Protein AF-A0A7S2JXE1-F1 (afdb_monomer_lite)

Foldseek 3Di:
DDWDWDFDPPDDDTDTDTDDLPPDDDDDPCVVVNVVVVVVLVVLLVLLLVQAVVSVVCVVVVHDDDPVVSLVSLQVCVLVVVDDDDDDDDPVSRGCPVVVVVSCVSRDDDPVSD

Secondary structure (DSSP, 8-state):
---EEEE--SSSS--EEEE--SS----TT-HHHHHHHHHHHHHHHHHHHTT-HHHHHHHHTTPPPPHHHHHHHHHHHHHTTS-------BGGGTBSHHHHHHHHHHHSPPGGG-

Structure (mmCIF, N/CA/C/O backbone):
data_AF-A0A7S2JXE1-F1
#
_entry.id   AF-A0A7S2JXE1-F1
#
loop_
_atom_site.group_PDB
_atom_site.id
_atom_site.type_symbol
_atom_site.label_atom_id
_atom_site.label_alt_id
_atom_site.label_comp_id
_atom_site.label_asym_id
_atom_site.label_entity_id
_atom_site.label_seq_id
_atom_site.pdbx_PDB_ins_code
_atom_site.Cartn_x
_atom_site.Cartn_y
_atom_site.Cartn_z
_atom_site.occupancy
_atom_site.B_iso_or_equiv
_atom_site.auth_seq_id
_atom_site.auth_comp_id
_atom_site.auth_asym_id
_atom_site.auth_atom_id
_atom_site.pdbx_PDB_model_num
ATOM 1 N N . HIS A 1 1 ? 2.374 -10.501 3.007 1.00 45.78 1 HIS A N 1
ATOM 2 C CA . HIS A 1 1 ? 3.788 -10.322 3.422 1.00 45.78 1 HIS A CA 1
ATOM 3 C C . HIS A 1 1 ? 4.450 -9.315 2.485 1.00 45.78 1 HIS A C 1
ATOM 5 O O . HIS A 1 1 ? 4.750 -9.688 1.355 1.00 45.78 1 HIS A O 1
ATOM 11 N N . MET A 1 2 ? 4.648 -8.056 2.902 1.00 46.25 2 MET A N 1
ATOM 12 C CA . MET A 1 2 ? 5.424 -7.091 2.108 1.00 46.25 2 MET A CA 1
ATOM 13 C C . MET A 1 2 ? 6.877 -7.567 2.017 1.00 46.25 2 MET A C 1
ATOM 15 O O . MET A 1 2 ? 7.528 -7.808 3.028 1.00 46.25 2 MET A O 1
ATOM 19 N N . ARG A 1 3 ? 7.360 -7.774 0.793 1.00 52.00 3 ARG A N 1
ATOM 20 C CA . ARG A 1 3 ? 8.700 -8.291 0.501 1.0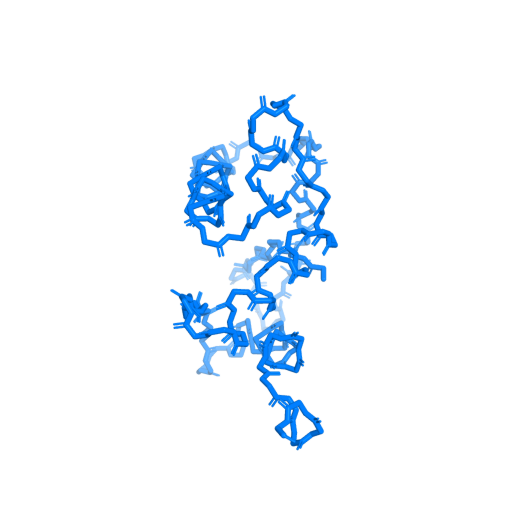0 52.00 3 ARG A CA 1
ATOM 21 C C . ARG A 1 3 ? 9.354 -7.362 -0.503 1.00 52.00 3 ARG A C 1
ATOM 23 O O . ARG A 1 3 ? 8.729 -7.018 -1.504 1.00 52.00 3 ARG A O 1
ATOM 30 N N . SER A 1 4 ? 10.614 -7.009 -0.278 1.00 50.19 4 SER A N 1
ATOM 31 C CA . SER A 1 4 ? 11.427 -6.407 -1.332 1.00 50.19 4 SER A CA 1
ATOM 32 C C . SER A 1 4 ? 12.186 -7.511 -2.063 1.00 50.19 4 SER A C 1
ATOM 34 O O . SER A 1 4 ? 12.751 -8.419 -1.449 1.00 50.19 4 SER A O 1
ATOM 36 N N . VAL A 1 5 ? 12.127 -7.480 -3.393 1.00 57.69 5 VAL A N 1
ATOM 37 C CA . VAL A 1 5 ? 12.777 -8.468 -4.256 1.00 57.69 5 VAL A CA 1
ATOM 38 C C . VAL A 1 5 ? 13.797 -7.746 -5.117 1.00 57.69 5 VAL A C 1
ATOM 40 O O . VAL A 1 5 ? 13.432 -6.908 -5.944 1.00 57.69 5 VAL A O 1
ATOM 43 N N . LEU A 1 6 ? 15.072 -8.086 -4.941 1.00 58.12 6 LEU A N 1
ATOM 44 C CA . LEU A 1 6 ? 16.115 -7.648 -5.859 1.00 58.12 6 LEU A CA 1
ATOM 45 C C . LEU A 1 6 ? 16.195 -8.633 -7.021 1.00 58.12 6 LEU A C 1
ATOM 47 O O . LEU A 1 6 ? 16.363 -9.835 -6.823 1.00 58.12 6 LEU A O 1
ATOM 51 N N . TYR A 1 7 ? 16.090 -8.102 -8.237 1.00 56.84 7 TYR A N 1
ATOM 52 C CA . TYR A 1 7 ? 16.300 -8.854 -9.468 1.00 56.84 7 TYR A CA 1
ATOM 53 C C . TYR A 1 7 ? 17.707 -8.556 -9.986 1.00 56.84 7 TYR A C 1
ATOM 55 O O . TYR A 1 7 ? 17.931 -7.482 -10.548 1.00 56.84 7 TYR A O 1
ATOM 63 N N . SER A 1 8 ? 18.649 -9.487 -9.826 1.00 52.00 8 SER A N 1
ATOM 64 C CA . SER A 1 8 ? 19.941 -9.392 -10.513 1.00 52.00 8 SER A CA 1
ATOM 65 C C . SER A 1 8 ? 19.775 -9.784 -11.989 1.00 52.00 8 SER A C 1
ATOM 67 O O . SER A 1 8 ? 19.014 -10.691 -12.320 1.00 52.00 8 SER A O 1
ATOM 69 N N . ASP A 1 9 ? 20.447 -9.077 -12.902 1.00 51.28 9 ASP A N 1
ATOM 70 C CA . ASP A 1 9 ? 20.383 -9.336 -14.357 1.00 51.28 9 ASP A CA 1
ATOM 71 C C . ASP A 1 9 ? 21.398 -10.412 -14.810 1.00 51.28 9 ASP A C 1
ATOM 73 O O . ASP A 1 9 ? 21.757 -10.505 -15.983 1.00 51.28 9 ASP A O 1
ATOM 77 N N . ALA A 1 10 ? 21.889 -11.235 -13.877 1.00 47.72 10 ALA A N 1
ATOM 78 C CA . ALA A 1 10 ? 22.894 -12.258 -14.140 1.00 47.72 10 ALA A CA 1
ATOM 79 C C . ALA A 1 10 ? 22.257 -13.554 -14.685 1.00 47.72 10 ALA A C 1
ATOM 81 O O . ALA A 1 10 ? 22.210 -14.566 -13.996 1.00 47.72 10 ALA A O 1
ATOM 82 N N . GLY A 1 11 ? 21.799 -13.530 -15.941 1.00 45.28 11 GLY A N 1
ATOM 83 C CA . GLY A 1 11 ? 21.410 -14.733 -16.695 1.00 45.28 11 GLY A CA 1
ATOM 84 C C . GLY A 1 11 ? 19.907 -15.033 -16.775 1.00 45.28 11 GLY A C 1
ATOM 85 O O . GLY A 1 11 ? 19.075 -14.272 -16.291 1.00 45.28 11 GLY A O 1
ATOM 86 N N . ALA A 1 12 ? 19.582 -16.135 -17.467 1.00 47.72 12 ALA A N 1
ATOM 87 C CA . ALA A 1 12 ? 18.227 -16.526 -17.887 1.00 47.72 12 ALA A CA 1
ATOM 88 C C . ALA A 1 12 ? 17.239 -16.768 -16.731 1.00 47.72 12 ALA A C 1
ATOM 90 O O . ALA A 1 12 ? 16.035 -16.644 -16.946 1.00 47.72 12 ALA A O 1
ATOM 91 N N . ASP A 1 13 ? 17.749 -17.026 -15.524 1.00 43.34 13 ASP A N 1
ATOM 92 C CA . ASP A 1 13 ? 16.959 -17.171 -14.306 1.00 43.34 13 ASP A CA 1
ATOM 93 C C . ASP A 1 13 ? 17.342 -16.059 -13.315 1.00 43.34 13 ASP A C 1
ATOM 95 O O . ASP A 1 13 ? 18.491 -16.006 -12.863 1.00 43.34 13 ASP A O 1
ATOM 99 N N . PRO A 1 14 ? 16.423 -15.142 -12.962 1.00 52.28 14 PRO A N 1
ATOM 100 C CA . PRO A 1 14 ? 16.723 -14.093 -12.000 1.00 52.28 14 PRO A CA 1
ATOM 101 C C . PRO A 1 14 ? 16.932 -14.708 -10.612 1.00 52.28 14 PRO A C 1
ATOM 103 O O . PRO A 1 14 ? 16.040 -15.359 -10.065 1.00 52.28 14 PRO A O 1
ATOM 106 N N . VAL A 1 15 ? 18.091 -14.456 -10.000 1.00 48.44 15 VAL A N 1
ATOM 107 C CA . VAL A 1 15 ? 18.297 -14.770 -8.582 1.00 48.44 15 VAL A CA 1
ATOM 108 C C . VAL A 1 15 ? 17.453 -13.793 -7.764 1.00 48.44 15 VAL A C 1
ATOM 110 O O . VAL A 1 15 ? 17.751 -12.602 -7.699 1.00 48.44 15 VAL A O 1
ATOM 113 N N . ILE A 1 16 ? 16.376 -14.306 -7.169 1.00 51.72 16 ILE A N 1
ATOM 114 C CA . ILE A 1 16 ? 15.460 -13.565 -6.296 1.00 51.72 16 ILE A CA 1
ATOM 115 C C . ILE A 1 16 ? 16.100 -13.486 -4.908 1.00 51.72 16 ILE A C 1
ATOM 117 O O . ILE A 1 16 ? 15.959 -14.404 -4.098 1.00 51.72 16 ILE A O 1
ATOM 121 N N . ALA A 1 17 ? 16.793 -12.385 -4.613 1.00 51.94 17 ALA A N 1
ATOM 122 C CA . ALA A 1 17 ? 17.162 -12.079 -3.235 1.00 51.94 17 ALA A CA 1
ATOM 123 C C . ALA A 1 17 ? 15.949 -11.444 -2.540 1.00 51.94 17 ALA A C 1
ATOM 125 O O . ALA A 1 17 ? 15.480 -10.373 -2.935 1.00 51.94 17 ALA A O 1
ATOM 126 N N . LYS A 1 18 ? 15.408 -12.152 -1.544 1.00 49.59 18 LYS A N 1
ATOM 127 C CA . LYS A 1 18 ? 14.303 -11.686 -0.703 1.00 49.59 18 LYS A CA 1
ATOM 128 C C . LYS A 1 18 ? 14.907 -10.916 0.465 1.00 49.59 18 LYS A C 1
ATOM 130 O O . LYS A 1 18 ? 15.563 -11.518 1.307 1.00 49.59 18 LYS A O 1
ATOM 135 N N . LEU A 1 19 ? 14.692 -9.609 0.496 1.00 52.44 19 LEU A N 1
ATOM 136 C CA . LEU A 1 19 ? 15.017 -8.780 1.650 1.00 52.44 19 LEU A CA 1
ATOM 137 C C . LEU A 1 19 ? 13.727 -8.577 2.440 1.00 52.44 19 LEU A C 1
ATOM 139 O O . LEU A 1 19 ? 12.777 -7.939 1.961 1.00 52.44 19 LEU A O 1
ATOM 143 N N . ASN A 1 20 ? 13.694 -9.171 3.631 1.00 48.75 20 ASN A N 1
ATOM 144 C CA . ASN A 1 20 ? 12.722 -8.804 4.648 1.00 48.75 20 ASN A CA 1
ATOM 145 C C . ASN A 1 20 ? 13.112 -7.403 5.125 1.00 48.75 20 ASN A C 1
ATOM 147 O O . ASN A 1 20 ? 14.265 -7.173 5.471 1.00 48.75 20 ASN A O 1
ATOM 151 N N . LEU A 1 21 ? 12.173 -6.459 5.099 1.00 54.41 21 LEU A N 1
ATOM 152 C CA . LEU A 1 21 ? 12.390 -5.094 5.600 1.00 54.41 21 LEU A CA 1
ATOM 153 C C . LEU A 1 21 ? 12.348 -5.022 7.137 1.00 54.41 21 LEU A C 1
ATOM 155 O O . LEU A 1 21 ? 12.278 -3.937 7.707 1.00 54.41 21 LEU A O 1
ATOM 159 N N . ASP A 1 22 ? 12.417 -6.174 7.798 1.00 48.56 22 ASP A N 1
ATOM 160 C CA . ASP A 1 22 ? 12.457 -6.316 9.244 1.00 48.56 22 ASP A CA 1
ATOM 161 C C . ASP A 1 22 ? 13.905 -6.100 9.716 1.00 48.56 22 ASP A C 1
ATOM 163 O O . ASP A 1 22 ? 14.602 -7.051 10.033 1.00 48.56 22 ASP A O 1
ATOM 167 N N . GLY A 1 23 ? 14.389 -4.855 9.666 1.00 49.06 23 GLY A N 1
ATOM 168 C CA . GLY A 1 23 ? 15.548 -4.367 10.433 1.00 49.06 23 GLY A CA 1
ATOM 169 C C . GLY A 1 23 ? 16.941 -4.997 10.238 1.00 49.06 23 GLY A C 1
ATOM 170 O O . GLY A 1 23 ? 17.893 -4.435 10.771 1.00 49.06 23 GLY A O 1
ATOM 171 N N . ASP A 1 24 ? 17.114 -6.087 9.491 1.00 38.94 24 ASP A N 1
ATOM 172 C CA . ASP A 1 24 ? 18.397 -6.800 9.419 1.00 38.94 24 ASP A CA 1
ATOM 173 C C . ASP A 1 24 ? 19.254 -6.357 8.210 1.00 38.94 24 ASP A C 1
ATOM 175 O O . ASP A 1 24 ? 18.867 -6.488 7.043 1.00 38.94 24 ASP A O 1
ATOM 179 N N . GLU A 1 25 ? 20.445 -5.814 8.492 1.00 45.41 25 GLU A N 1
ATOM 180 C CA . GLU A 1 25 ? 21.444 -5.381 7.505 1.00 45.41 25 GLU A CA 1
ATOM 181 C C . GLU A 1 25 ? 22.148 -6.563 6.800 1.00 45.41 25 GLU A C 1
ATOM 183 O O . GLU A 1 25 ? 22.521 -7.539 7.442 1.00 45.41 25 GLU A O 1
ATOM 188 N N . GLU A 1 26 ? 22.391 -6.453 5.481 1.00 43.28 26 GLU A N 1
ATOM 189 C CA . GLU A 1 26 ? 23.745 -6.358 4.874 1.00 43.28 26 GLU A CA 1
ATOM 190 C C . GLU A 1 26 ? 23.757 -6.665 3.357 1.00 43.28 26 GLU A C 1
ATOM 192 O O . GLU A 1 26 ? 23.418 -7.762 2.912 1.00 43.28 26 GLU A O 1
ATOM 197 N N . SER A 1 27 ? 24.225 -5.700 2.541 1.00 39.62 27 SER A N 1
ATOM 198 C CA . SER A 1 27 ? 25.258 -5.895 1.489 1.00 39.62 27 SER A CA 1
ATOM 199 C C . SER A 1 27 ? 25.557 -4.588 0.714 1.00 39.62 27 SER A C 1
ATOM 201 O O . SER A 1 27 ? 24.859 -4.225 -0.228 1.00 39.62 27 SER A O 1
ATOM 203 N N . SER A 1 28 ? 26.632 -3.904 1.133 1.00 40.50 28 SER A N 1
ATOM 204 C CA . SER A 1 28 ? 27.436 -2.748 0.642 1.00 40.50 28 SER A CA 1
ATOM 205 C C . SER A 1 28 ? 27.163 -1.943 -0.656 1.00 40.50 28 SER A C 1
ATOM 207 O O . SER A 1 28 ? 27.864 -0.965 -0.895 1.00 40.50 28 SER A O 1
ATOM 209 N N . SER A 1 29 ? 26.171 -2.239 -1.492 1.00 47.66 29 SER A N 1
ATOM 210 C CA . SER A 1 29 ? 25.709 -1.362 -2.595 1.00 47.66 29 SER A CA 1
ATOM 211 C C . SER A 1 29 ? 24.212 -1.027 -2.503 1.00 47.66 29 SER A C 1
ATOM 213 O O . SER A 1 29 ? 23.704 -0.192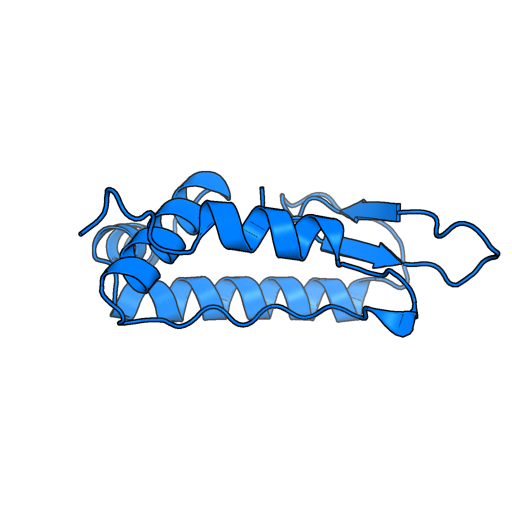 -3.250 1.00 47.66 29 SER A O 1
ATOM 215 N N . SER A 1 30 ? 23.524 -1.630 -1.529 1.00 54.41 30 SER A N 1
ATOM 216 C CA . SER A 1 30 ? 22.095 -1.512 -1.239 1.00 54.41 30 SER A CA 1
ATOM 217 C C . SER A 1 30 ? 21.702 -0.265 -0.431 1.00 54.41 30 SER A C 1
ATOM 219 O O . SER A 1 30 ? 20.526 0.080 -0.425 1.00 54.41 30 SER A O 1
ATOM 221 N N . CYS A 1 31 ? 22.660 0.456 0.168 1.00 59.12 31 CYS A N 1
ATOM 222 C CA . CYS A 1 31 ? 22.432 1.557 1.124 1.00 59.12 31 CYS A CA 1
ATOM 223 C C . CYS A 1 31 ? 21.487 2.670 0.620 1.00 59.12 31 CYS A C 1
ATOM 225 O O . CYS A 1 31 ? 20.625 3.143 1.357 1.00 59.12 31 CYS A O 1
ATOM 227 N N . GLN A 1 32 ? 21.585 3.075 -0.653 1.00 68.69 32 GLN A N 1
ATOM 228 C CA . GLN A 1 32 ? 20.710 4.135 -1.181 1.00 68.69 32 GLN A CA 1
ATOM 229 C C . GLN A 1 32 ? 19.274 3.659 -1.432 1.00 68.69 32 GLN A C 1
ATOM 231 O O . GLN A 1 32 ? 18.332 4.439 -1.301 1.00 68.69 32 GLN A O 1
ATOM 236 N N . LEU A 1 33 ? 19.097 2.398 -1.832 1.00 71.81 33 LEU A N 1
ATOM 237 C CA . LEU A 1 33 ? 17.776 1.832 -2.109 1.00 71.81 33 LEU A CA 1
ATOM 238 C C . LEU A 1 33 ? 17.073 1.424 -0.815 1.00 71.81 33 LEU A C 1
ATOM 240 O O . LEU A 1 33 ? 15.869 1.627 -0.704 1.00 71.81 33 LEU A O 1
ATOM 244 N N . THR A 1 34 ? 17.817 0.917 0.169 1.00 75.00 34 THR A N 1
ATOM 245 C CA . THR A 1 34 ? 17.284 0.588 1.495 1.00 75.00 34 THR A CA 1
ATOM 246 C C . THR A 1 34 ? 16.853 1.844 2.244 1.00 75.00 34 THR A C 1
ATOM 248 O O . THR A 1 34 ? 15.738 1.873 2.752 1.00 75.00 34 THR A O 1
ATOM 251 N N . ALA A 1 35 ? 17.656 2.915 2.227 1.00 79.12 35 ALA A N 1
ATOM 252 C CA . ALA A 1 35 ? 17.278 4.191 2.839 1.00 79.12 35 ALA A CA 1
ATOM 253 C C . ALA A 1 35 ? 15.987 4.765 2.228 1.00 79.12 35 ALA A C 1
ATOM 255 O O . ALA A 1 35 ? 15.064 5.127 2.954 1.00 79.12 35 ALA A O 1
ATOM 256 N N . LYS A 1 36 ? 15.875 4.762 0.892 1.00 80.38 36 LYS A N 1
ATOM 257 C CA . LYS A 1 36 ? 14.650 5.189 0.194 1.00 80.38 36 LYS A CA 1
ATOM 258 C C . LYS A 1 36 ? 13.449 4.287 0.480 1.00 80.38 36 LYS A C 1
ATOM 260 O O . LYS A 1 36 ? 12.326 4.776 0.520 1.00 80.38 36 LYS A O 1
ATOM 265 N N . ALA A 1 37 ? 13.662 2.982 0.648 1.00 77.62 37 ALA A N 1
ATOM 266 C CA . ALA A 1 37 ? 12.592 2.045 0.978 1.00 77.62 37 ALA A CA 1
ATOM 267 C C . ALA A 1 37 ? 12.062 2.261 2.403 1.00 77.62 37 ALA A C 1
ATOM 269 O O . ALA A 1 37 ? 10.851 2.228 2.604 1.00 77.62 37 ALA A O 1
ATOM 270 N N . LEU A 1 38 ? 12.949 2.533 3.365 1.00 82.44 38 LEU A N 1
ATOM 271 C CA . LEU A 1 38 ? 12.569 2.883 4.734 1.00 82.44 38 LEU A CA 1
ATOM 272 C C . LEU A 1 38 ? 11.796 4.205 4.772 1.00 82.44 38 LEU A C 1
ATOM 274 O O . LEU A 1 38 ? 10.711 4.253 5.337 1.00 82.44 38 LEU A O 1
ATOM 278 N N . GLU A 1 39 ? 12.291 5.239 4.087 1.00 84.62 39 GLU A N 1
ATOM 279 C CA . GLU A 1 39 ? 11.598 6.528 3.973 1.00 84.62 39 GLU A CA 1
ATOM 280 C C . GLU A 1 39 ? 10.210 6.376 3.326 1.00 84.62 39 GLU A C 1
ATOM 282 O O . GLU A 1 39 ? 9.216 6.896 3.833 1.00 84.62 39 GLU A O 1
ATOM 287 N N . ALA A 1 40 ? 10.107 5.607 2.237 1.00 85.19 40 ALA A N 1
ATOM 288 C CA . ALA A 1 40 ? 8.830 5.325 1.587 1.00 85.19 40 ALA A CA 1
ATOM 289 C C . ALA A 1 40 ? 7.865 4.553 2.500 1.00 85.19 40 ALA A C 1
ATOM 291 O O . ALA A 1 40 ? 6.665 4.824 2.470 1.00 85.19 40 ALA A O 1
ATOM 292 N N . ARG A 1 41 ? 8.370 3.623 3.324 1.00 85.50 41 ARG A N 1
ATOM 293 C CA . ARG A 1 41 ? 7.565 2.902 4.320 1.00 85.50 41 ARG A CA 1
ATOM 294 C C . ARG A 1 41 ? 7.034 3.858 5.386 1.00 85.50 41 ARG A C 1
ATOM 296 O O . ARG A 1 41 ? 5.837 3.834 5.646 1.00 85.50 41 ARG A O 1
ATOM 303 N N . SER A 1 42 ? 7.877 4.724 5.947 1.00 86.44 42 SER A N 1
ATOM 304 C CA . SER A 1 42 ? 7.447 5.729 6.929 1.00 86.44 42 SER A CA 1
ATOM 305 C C . SER A 1 42 ? 6.400 6.684 6.350 1.00 86.44 42 SER A C 1
ATOM 307 O O . SER A 1 42 ? 5.381 6.934 6.987 1.00 86.44 42 SER A O 1
ATOM 309 N N . ASN A 1 43 ? 6.594 7.148 5.112 1.00 88.44 43 ASN A N 1
ATOM 310 C CA . ASN A 1 43 ? 5.618 7.993 4.420 1.00 88.44 43 ASN A CA 1
ATOM 311 C C . ASN A 1 43 ? 4.288 7.267 4.171 1.00 88.44 43 ASN A C 1
ATOM 313 O O . ASN A 1 43 ? 3.228 7.880 4.260 1.00 88.44 43 ASN A O 1
ATOM 317 N N . LEU A 1 44 ? 4.329 5.966 3.866 1.00 87.62 44 LEU A N 1
ATOM 318 C CA . LEU A 1 44 ? 3.131 5.148 3.692 1.00 87.62 44 LEU A CA 1
ATOM 319 C C . LEU A 1 44 ? 2.372 4.970 5.012 1.00 87.62 44 LEU A C 1
ATOM 321 O O . LEU A 1 44 ? 1.151 5.089 5.009 1.00 87.62 44 LEU A O 1
ATOM 325 N N . VAL A 1 45 ? 3.070 4.723 6.125 1.00 88.38 45 VAL A N 1
ATOM 326 C CA . VAL A 1 45 ? 2.447 4.635 7.458 1.00 88.38 45 VAL A CA 1
ATOM 327 C C . VAL A 1 45 ? 1.796 5.967 7.829 1.00 88.38 45 VAL A C 1
ATOM 329 O O . VAL A 1 45 ? 0.637 5.978 8.225 1.00 88.38 45 VAL A O 1
ATOM 332 N N . ALA A 1 46 ? 2.495 7.086 7.620 1.00 88.69 46 ALA A N 1
ATOM 333 C CA . ALA A 1 46 ? 1.949 8.417 7.875 1.00 88.69 46 ALA A CA 1
ATOM 334 C C . ALA A 1 46 ? 0.696 8.703 7.026 1.00 88.69 46 ALA A C 1
ATOM 336 O O . ALA A 1 46 ? -0.318 9.141 7.552 1.00 88.69 46 ALA A O 1
ATOM 337 N N . ALA A 1 47 ? 0.726 8.388 5.728 1.00 89.69 47 ALA A N 1
ATOM 338 C CA . ALA A 1 47 ? -0.432 8.576 4.853 1.00 89.69 47 ALA A CA 1
ATOM 339 C C . ALA A 1 47 ? -1.614 7.653 5.205 1.00 89.69 47 ALA A C 1
ATOM 341 O O . ALA A 1 47 ? -2.763 8.009 4.954 1.00 89.69 47 ALA A O 1
ATOM 342 N N . LEU A 1 48 ? -1.351 6.462 5.753 1.00 89.31 48 LEU A N 1
ATOM 343 C CA . LEU A 1 48 ? -2.399 5.564 6.241 1.00 89.31 48 LEU A CA 1
ATOM 344 C C . LEU A 1 48 ? -3.009 6.040 7.559 1.00 89.31 48 LEU A C 1
ATOM 346 O O . LEU A 1 48 ? -4.209 5.864 7.747 1.00 89.31 48 LEU A O 1
ATOM 350 N N . ALA A 1 49 ? -2.216 6.647 8.442 1.00 91.00 49 ALA A N 1
ATOM 351 C CA . ALA A 1 49 ? -2.701 7.213 9.697 1.00 91.00 49 ALA A CA 1
ATOM 352 C C . ALA A 1 49 ? -3.764 8.303 9.473 1.00 91.00 49 ALA A C 1
ATOM 354 O O . ALA A 1 49 ? -4.701 8.404 10.250 1.00 91.00 49 ALA A O 1
ATOM 355 N N . ASP A 1 50 ? -3.694 9.050 8.368 1.00 90.00 50 ASP A N 1
ATOM 356 C CA . ASP A 1 50 ? -4.698 10.072 8.031 1.00 90.00 50 ASP A CA 1
ATOM 357 C C . ASP A 1 50 ? -6.086 9.495 7.666 1.00 90.00 50 ASP A C 1
ATOM 359 O O . ASP A 1 50 ? -7.067 10.238 7.573 1.00 90.00 50 ASP A O 1
ATOM 363 N N . VAL A 1 51 ? -6.183 8.190 7.380 1.00 91.44 51 VAL A N 1
ATOM 364 C CA . VAL A 1 51 ? -7.386 7.563 6.794 1.00 91.44 51 VAL A CA 1
ATOM 365 C C . VAL A 1 51 ? -7.852 6.284 7.498 1.00 91.44 51 VAL A C 1
ATOM 367 O O . VAL A 1 51 ? -8.944 5.803 7.185 1.00 91.44 51 VAL A O 1
ATOM 370 N N . ASP A 1 52 ? -7.057 5.719 8.407 1.00 91.69 52 ASP A N 1
ATOM 371 C CA . ASP A 1 52 ? -7.360 4.500 9.164 1.00 91.69 52 ASP A CA 1
ATOM 372 C C . ASP A 1 52 ? -7.042 4.709 10.653 1.00 91.69 52 ASP A C 1
ATOM 374 O O . ASP A 1 52 ? -5.883 4.858 11.030 1.00 91.69 52 ASP A O 1
ATOM 378 N N . GLU A 1 53 ? -8.077 4.668 11.498 1.00 90.00 53 GLU A N 1
ATOM 379 C CA . GLU A 1 53 ? -7.986 4.945 12.945 1.00 90.00 53 GLU A CA 1
ATOM 380 C C . GLU A 1 53 ? -6.987 4.023 13.666 1.00 90.00 53 GLU A C 1
ATOM 382 O O . GLU A 1 53 ? -6.280 4.439 14.578 1.00 90.00 53 GLU A O 1
ATOM 387 N N . VAL A 1 54 ? -6.877 2.762 13.235 1.00 89.44 54 VAL A N 1
ATOM 388 C CA . VAL A 1 54 ? -5.936 1.810 13.842 1.00 89.44 54 VAL A CA 1
ATOM 389 C C . VAL A 1 54 ? -4.497 2.186 13.489 1.00 89.44 54 VAL A C 1
ATOM 391 O O . VAL A 1 54 ? -3.617 2.126 14.343 1.00 89.44 54 VAL A O 1
ATOM 394 N N . MET A 1 55 ? -4.234 2.584 12.241 1.00 89.94 55 MET A N 1
ATOM 395 C CA . MET A 1 55 ? -2.906 3.067 11.841 1.00 89.94 55 MET A CA 1
ATOM 396 C C . MET A 1 55 ? -2.559 4.408 12.500 1.00 89.94 55 MET A C 1
ATOM 398 O O . MET A 1 55 ? -1.389 4.639 12.808 1.00 89.94 55 MET A O 1
ATOM 402 N N . GLU A 1 56 ? -3.555 5.258 12.762 1.00 91.00 56 GLU A N 1
ATOM 403 C CA . GLU A 1 56 ? -3.391 6.496 13.529 1.00 91.00 56 GLU A CA 1
ATOM 404 C C . GLU A 1 56 ? -2.861 6.208 14.942 1.00 91.00 56 GLU A C 1
ATOM 406 O O . GLU A 1 56 ? -1.862 6.797 15.356 1.00 91.00 56 GLU A O 1
ATOM 411 N N . GLU A 1 57 ? -3.438 5.239 15.658 1.00 90.50 57 GLU A N 1
ATOM 412 C CA . GLU A 1 57 ? -2.976 4.854 17.000 1.00 90.50 57 GLU A CA 1
ATOM 413 C C . GLU A 1 57 ? -1.514 4.380 17.020 1.00 90.50 57 GLU A C 1
ATOM 415 O O . GLU A 1 57 ? -0.747 4.774 17.908 1.00 90.50 57 GLU A O 1
ATOM 420 N N . PHE A 1 58 ? -1.108 3.569 16.037 1.00 88.06 58 PHE A N 1
ATOM 421 C CA . PHE A 1 58 ? 0.285 3.135 15.887 1.00 88.06 58 PHE A CA 1
ATOM 422 C C . PHE A 1 58 ? 1.223 4.323 15.661 1.00 88.06 58 PHE A C 1
ATOM 424 O O . PHE A 1 58 ? 2.278 4.410 16.295 1.00 88.06 58 PHE A O 1
ATOM 431 N N . PHE A 1 59 ? 0.812 5.269 14.814 1.00 88.25 59 PHE A N 1
ATOM 432 C CA . PHE A 1 59 ? 1.585 6.470 14.520 1.00 88.25 59 PHE A CA 1
ATOM 433 C C . PHE A 1 59 ? 1.739 7.383 15.747 1.00 88.25 59 PHE A C 1
ATOM 435 O O . PHE A 1 59 ? 2.854 7.807 16.047 1.00 88.25 59 PHE A O 1
ATOM 442 N N . LEU A 1 60 ? 0.662 7.635 16.505 1.00 90.00 60 LEU A N 1
ATOM 443 C CA . LEU A 1 60 ? 0.719 8.438 17.739 1.00 90.00 60 LEU A CA 1
ATOM 444 C C . LEU A 1 60 ? 1.545 7.773 18.841 1.00 90.00 60 LEU A C 1
ATOM 446 O O . LEU A 1 60 ? 2.156 8.464 19.655 1.00 90.00 60 LEU A O 1
ATOM 450 N N . SER A 1 61 ? 1.539 6.443 18.887 1.00 89.38 61 SER A N 1
ATOM 451 C CA . SER A 1 61 ? 2.281 5.674 19.886 1.00 89.38 61 SER A CA 1
ATOM 452 C C . SER A 1 61 ? 3.769 5.533 19.551 1.00 89.38 61 SER A C 1
ATOM 454 O O . SER A 1 61 ? 4.501 4.940 20.340 1.00 89.38 61 SER A O 1
ATOM 456 N N . GLU A 1 62 ? 4.215 6.045 18.396 1.00 85.50 62 GLU A N 1
ATOM 457 C CA . GLU A 1 62 ? 5.560 5.833 17.840 1.00 85.50 62 GLU A CA 1
ATOM 458 C C . GLU A 1 62 ? 5.935 4.337 17.748 1.00 85.50 62 GLU A C 1
ATOM 460 O O . GLU A 1 62 ? 7.102 3.957 17.856 1.00 85.50 62 GLU A O 1
ATOM 465 N N . VAL A 1 63 ? 4.934 3.469 17.551 1.00 85.50 63 VAL A N 1
ATOM 466 C CA . VAL A 1 63 ? 5.116 2.021 17.409 1.00 85.50 63 VAL A CA 1
ATOM 467 C C . VAL A 1 63 ? 5.002 1.655 15.938 1.00 85.50 63 VAL A C 1
ATOM 469 O O . VAL A 1 63 ? 3.964 1.856 15.313 1.00 85.50 63 VAL A O 1
ATOM 472 N N . ASP A 1 64 ? 6.064 1.066 15.390 1.00 82.00 64 ASP A N 1
ATOM 473 C CA . ASP A 1 64 ? 6.051 0.546 14.028 1.00 82.00 64 ASP A CA 1
ATOM 474 C C . ASP A 1 64 ? 5.060 -0.627 13.903 1.00 82.00 64 ASP A C 1
ATOM 476 O O . ASP A 1 64 ? 5.261 -1.659 14.555 1.00 82.00 64 ASP A O 1
ATOM 480 N N . PRO A 1 65 ? 4.022 -0.527 13.048 1.00 85.12 65 PRO A N 1
ATOM 481 C CA . PRO A 1 65 ? 3.102 -1.633 12.831 1.00 85.12 65 PRO A CA 1
ATOM 482 C C . PRO A 1 65 ? 3.832 -2.794 12.155 1.00 85.12 65 PRO A C 1
ATOM 484 O O . PRO A 1 65 ? 4.708 -2.613 11.296 1.00 85.12 65 PRO A O 1
ATOM 487 N N . SER A 1 66 ? 3.438 -4.013 12.504 1.00 86.38 66 SER A N 1
ATOM 488 C CA . SER A 1 66 ? 3.914 -5.211 11.824 1.00 86.38 66 SER A CA 1
ATOM 489 C C . SER A 1 66 ? 3.461 -5.228 10.359 1.00 86.38 66 SER A C 1
ATOM 491 O O . SER A 1 66 ? 2.469 -4.613 9.963 1.00 86.38 66 SER A O 1
ATOM 493 N N . ASN A 1 67 ? 4.154 -6.006 9.524 1.00 82.69 67 ASN A N 1
ATOM 494 C CA . ASN A 1 67 ? 3.793 -6.144 8.108 1.00 82.69 67 ASN A CA 1
ATOM 495 C C . ASN A 1 67 ? 2.372 -6.700 7.891 1.00 82.69 67 ASN A C 1
ATOM 497 O O . ASN A 1 67 ? 1.808 -6.508 6.815 1.00 82.69 67 ASN A O 1
ATOM 501 N N . ALA A 1 68 ? 1.814 -7.425 8.867 1.00 85.06 68 ALA A N 1
ATOM 502 C CA . ALA A 1 68 ? 0.446 -7.932 8.809 1.00 85.06 68 ALA A CA 1
ATOM 503 C C . ALA A 1 68 ? -0.567 -6.816 9.102 1.00 85.06 68 ALA A C 1
ATOM 505 O O . ALA A 1 68 ? -1.467 -6.593 8.297 1.00 85.06 68 ALA A O 1
ATOM 506 N N . GLU A 1 69 ? -0.362 -6.065 10.185 1.00 86.25 69 GLU A N 1
ATOM 507 C CA . GLU A 1 69 ? -1.223 -4.940 10.579 1.00 86.25 69 GLU A CA 1
ATOM 508 C C . GLU A 1 69 ? -1.246 -3.847 9.509 1.00 86.25 69 GLU A C 1
ATOM 510 O O . GLU A 1 69 ? -2.309 -3.333 9.165 1.00 86.25 69 GLU A O 1
ATOM 515 N N . LEU A 1 70 ? -0.087 -3.557 8.912 1.00 87.94 70 LEU A N 1
ATOM 516 C CA . LEU A 1 70 ? 0.019 -2.615 7.803 1.00 87.94 70 LEU A CA 1
ATOM 517 C C . LEU A 1 70 ? -0.811 -3.066 6.593 1.00 87.94 70 LEU A C 1
ATOM 519 O O . LEU A 1 70 ? -1.473 -2.253 5.953 1.00 87.94 70 LEU A O 1
ATOM 523 N N . MET A 1 71 ? -0.796 -4.367 6.281 1.00 87.19 71 MET A N 1
ATOM 524 C CA . MET A 1 71 ? -1.568 -4.928 5.169 1.00 87.19 71 MET A CA 1
ATOM 525 C C . MET A 1 71 ? -3.072 -4.869 5.442 1.00 87.19 71 MET A C 1
ATOM 527 O O . MET A 1 71 ? -3.850 -4.560 4.541 1.00 87.19 71 MET A O 1
ATOM 531 N N . GLU A 1 72 ? -3.487 -5.130 6.682 1.00 88.94 72 GLU A N 1
ATOM 532 C CA . GLU A 1 72 ? -4.884 -5.002 7.093 1.00 88.94 72 GLU A CA 1
ATOM 533 C C . GLU A 1 72 ? -5.363 -3.549 7.028 1.00 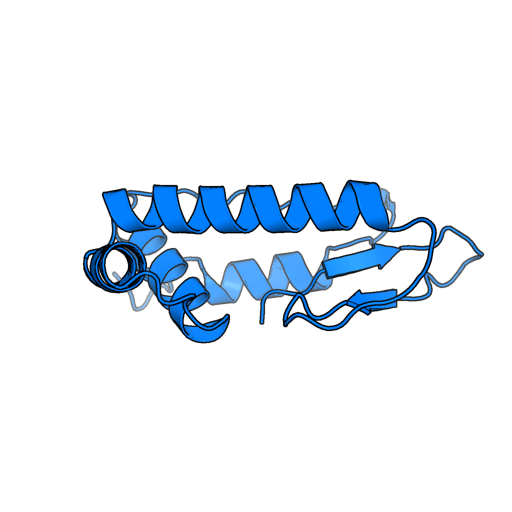88.94 72 GLU A C 1
ATOM 535 O O . GLU A 1 72 ? -6.444 -3.298 6.494 1.00 88.94 72 GLU A O 1
ATOM 540 N N . GLY A 1 73 ? -4.549 -2.593 7.490 1.00 89.25 73 GLY A N 1
ATOM 541 C CA . GLY A 1 73 ? -4.822 -1.159 7.354 1.00 89.25 73 GLY A CA 1
ATOM 542 C C . GLY A 1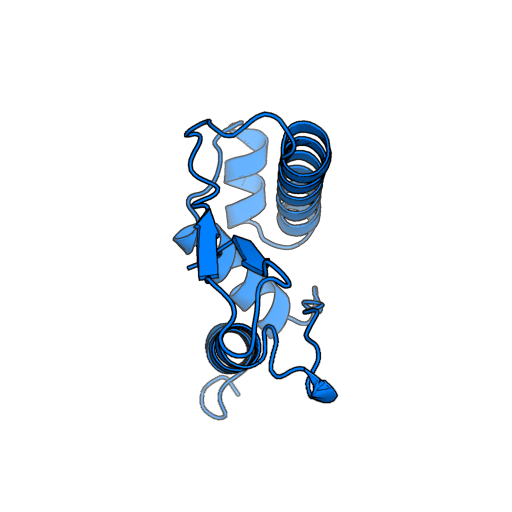 73 ? -4.944 -0.734 5.892 1.00 89.25 73 GLY A C 1
ATOM 543 O O . GLY A 1 73 ? -5.918 -0.089 5.508 1.00 89.25 73 GLY A O 1
ATOM 544 N N . LEU A 1 74 ? -4.025 -1.192 5.034 1.00 89.50 74 LEU A N 1
ATOM 545 C CA . LEU A 1 74 ? -4.083 -0.928 3.595 1.00 89.50 74 LEU A CA 1
ATOM 546 C C . LEU A 1 74 ? -5.357 -1.510 2.965 1.00 89.50 74 LEU A C 1
ATOM 548 O O . LEU A 1 74 ? -5.995 -0.848 2.146 1.00 89.50 74 LEU A O 1
ATOM 552 N N . ARG A 1 75 ? -5.759 -2.729 3.352 1.00 90.25 75 ARG A N 1
ATOM 553 C CA . ARG A 1 75 ? -6.995 -3.362 2.871 1.00 90.25 75 ARG A CA 1
ATOM 554 C C . ARG A 1 75 ? -8.222 -2.573 3.325 1.00 90.25 75 ARG A C 1
ATOM 556 O O . ARG A 1 75 ? -9.063 -2.268 2.485 1.00 90.25 75 ARG A O 1
ATOM 563 N N . ARG A 1 76 ? -8.322 -2.183 4.601 1.00 90.00 76 ARG A N 1
ATOM 564 C CA . ARG A 1 76 ? -9.434 -1.356 5.111 1.00 90.00 76 ARG A CA 1
ATOM 565 C C . ARG A 1 76 ? -9.538 -0.027 4.364 1.00 90.00 76 ARG A C 1
ATOM 567 O O . ARG A 1 76 ? -10.613 0.293 3.857 1.00 90.00 76 ARG A O 1
ATOM 574 N N . ALA A 1 77 ? -8.419 0.678 4.205 1.00 90.81 77 ALA A N 1
ATOM 575 C CA . ALA A 1 77 ? -8.348 1.939 3.466 1.00 90.81 77 ALA A CA 1
ATOM 576 C C . ALA A 1 77 ? -8.682 1.782 1.966 1.00 90.81 77 ALA A C 1
ATOM 578 O O . ALA A 1 77 ? -9.242 2.686 1.340 1.00 90.81 77 ALA A O 1
ATOM 579 N N . THR A 1 78 ? -8.374 0.621 1.377 1.00 89.19 78 THR A N 1
ATOM 580 C CA . THR A 1 78 ? -8.727 0.299 -0.016 1.00 89.19 78 THR A CA 1
ATOM 581 C C . THR A 1 78 ? -10.219 -0.014 -0.156 1.00 89.19 78 THR A C 1
ATOM 583 O O . THR A 1 78 ? -10.870 0.456 -1.092 1.00 89.19 78 THR A O 1
ATOM 586 N N . LEU A 1 79 ? -10.797 -0.764 0.788 1.00 88.25 79 LEU A N 1
ATOM 587 C CA . LEU A 1 79 ? -12.224 -1.102 0.809 1.00 88.25 79 LEU A CA 1
ATOM 588 C C . LEU A 1 79 ? -13.106 0.137 1.026 1.00 88.25 79 LEU A C 1
ATOM 590 O O . LEU A 1 79 ? -14.146 0.266 0.377 1.00 88.25 79 LEU A O 1
ATOM 594 N N . SER A 1 80 ? -12.665 1.078 1.867 1.00 89.00 80 SER A N 1
ATOM 595 C CA . SER A 1 80 ? -13.328 2.375 2.071 1.00 89.00 80 SER A CA 1
ATOM 596 C C . SER A 1 80 ? -13.153 3.346 0.896 1.00 89.00 80 SER A C 1
ATOM 598 O O . SER A 1 80 ? -13.823 4.376 0.847 1.00 89.00 80 SER A O 1
ATOM 600 N N . ARG A 1 81 ? -12.310 2.995 -0.090 1.00 87.50 81 ARG A N 1
ATOM 601 C CA . ARG A 1 81 ? -11.932 3.817 -1.254 1.00 87.50 81 ARG A CA 1
ATOM 602 C C . ARG A 1 81 ? -11.207 5.116 -0.890 1.00 87.50 81 ARG A C 1
ATOM 604 O O . ARG A 1 81 ? -11.151 6.023 -1.720 1.00 87.50 81 ARG A O 1
ATOM 611 N N . SER A 1 82 ? -10.643 5.199 0.311 1.00 86.94 82 SER A N 1
ATOM 612 C CA . SER A 1 82 ? -9.821 6.334 0.741 1.00 86.94 82 SER A CA 1
ATOM 613 C C . SER A 1 82 ? -8.419 6.285 0.133 1.00 86.94 82 SER A C 1
ATOM 615 O O . SER A 1 82 ? -7.820 7.326 -0.121 1.00 86.94 82 SER A O 1
ATOM 617 N N . VAL A 1 83 ? -7.905 5.081 -0.144 1.00 87.25 83 VAL A N 1
ATOM 618 C CA . VAL A 1 83 ? -6.568 4.862 -0.715 1.00 87.25 83 VAL A CA 1
ATOM 619 C C . VAL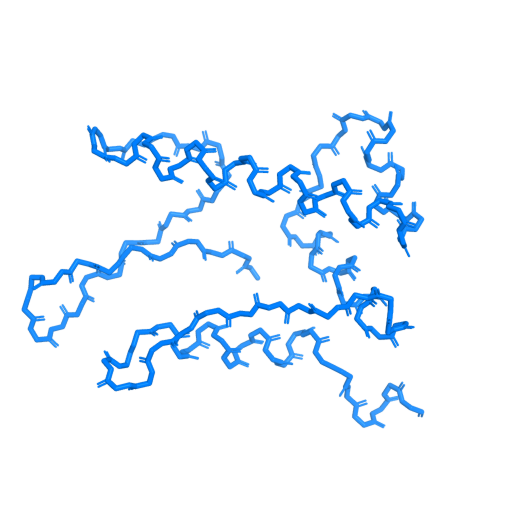 A 1 83 ? -6.644 3.914 -1.906 1.00 87.25 83 VAL A C 1
ATOM 621 O O . VAL A 1 83 ? -7.427 2.966 -1.924 1.00 87.25 83 VAL A O 1
ATOM 624 N N . LEU A 1 84 ? -5.804 4.165 -2.913 1.00 87.62 84 LEU A N 1
ATOM 625 C CA . LEU A 1 84 ? -5.609 3.276 -4.055 1.00 87.62 84 LEU A CA 1
ATOM 626 C C . LEU A 1 84 ? -4.151 2.794 -4.078 1.00 87.62 84 LEU A C 1
ATOM 628 O O . LEU A 1 84 ? -3.259 3.598 -4.363 1.00 87.62 84 LEU A O 1
ATOM 632 N N . PRO A 1 85 ? -3.882 1.510 -3.785 1.00 86.06 85 PRO A N 1
ATOM 633 C CA . PRO A 1 85 ? -2.521 0.993 -3.772 1.00 86.06 85 PRO A CA 1
ATOM 634 C C . PRO A 1 85 ? -1.934 0.959 -5.188 1.00 86.06 85 PRO A C 1
ATOM 636 O O . PRO A 1 85 ? -2.545 0.441 -6.124 1.00 86.06 85 PRO A O 1
ATOM 639 N N . VAL A 1 86 ? -0.719 1.491 -5.340 1.00 86.56 86 VAL A N 1
ATOM 640 C CA . VAL A 1 86 ? 0.033 1.474 -6.602 1.00 86.56 86 VAL A CA 1
ATOM 641 C C . VAL A 1 86 ? 1.125 0.413 -6.518 1.00 86.56 86 VAL A C 1
ATOM 643 O O . VAL A 1 86 ? 2.007 0.483 -5.666 1.00 86.56 86 VAL A O 1
ATOM 646 N N . LEU A 1 87 ? 1.076 -0.560 -7.427 1.00 84.44 87 LEU A N 1
ATOM 647 C CA . LEU A 1 87 ? 2.036 -1.661 -7.514 1.00 84.44 87 LEU A CA 1
ATOM 648 C C . LEU A 1 87 ? 2.829 -1.560 -8.822 1.00 84.44 87 LEU A C 1
ATOM 650 O O . LEU A 1 87 ? 2.265 -1.257 -9.874 1.00 84.44 87 LEU A O 1
ATOM 654 N N . ALA A 1 88 ? 4.131 -1.839 -8.773 1.00 81.75 88 ALA A N 1
ATOM 655 C CA . ALA A 1 88 ? 5.007 -1.820 -9.943 1.00 81.75 88 ALA A CA 1
ATOM 656 C C . ALA A 1 88 ? 5.445 -3.241 -10.328 1.00 81.75 88 ALA A C 1
ATOM 658 O O . ALA A 1 88 ? 5.941 -3.996 -9.495 1.00 81.75 88 ALA A O 1
ATOM 659 N N . GLY A 1 89 ? 5.307 -3.588 -11.609 1.00 83.50 89 GLY A N 1
ATOM 660 C CA . GLY A 1 89 ? 5.736 -4.872 -12.167 1.00 83.50 89 GLY A CA 1
ATOM 661 C C . GLY A 1 89 ? 6.012 -4.768 -13.667 1.00 83.50 89 GLY A C 1
ATOM 662 O O . GLY A 1 89 ? 5.502 -3.874 -14.341 1.00 83.50 89 GLY A O 1
ATOM 663 N N . ALA A 1 90 ? 6.835 -5.672 -14.203 1.00 84.12 90 ALA A N 1
ATOM 664 C CA . ALA A 1 90 ? 7.221 -5.687 -15.614 1.00 84.12 90 ALA A CA 1
ATOM 665 C C . ALA A 1 90 ? 6.868 -7.031 -16.269 1.00 84.12 90 ALA A C 1
ATOM 667 O O . ALA A 1 90 ? 7.628 -7.999 -16.176 1.00 84.12 90 ALA A O 1
ATOM 668 N N . ALA A 1 91 ? 5.743 -7.064 -16.992 1.00 81.88 91 ALA A N 1
ATOM 669 C CA . ALA A 1 91 ? 5.245 -8.265 -17.670 1.00 81.88 91 ALA A CA 1
ATOM 670 C C . ALA A 1 91 ? 6.228 -8.807 -18.723 1.00 81.88 91 ALA A C 1
ATOM 672 O O . ALA A 1 91 ? 6.465 -10.008 -18.788 1.00 81.88 91 ALA A O 1
ATOM 673 N N . LEU A 1 92 ? 6.872 -7.921 -19.494 1.00 83.00 92 LEU A N 1
ATOM 674 C CA . LEU A 1 92 ? 7.789 -8.309 -20.574 1.00 83.00 92 LEU A CA 1
ATOM 675 C C . LEU A 1 92 ? 9.008 -9.107 -20.081 1.00 83.00 92 LEU A C 1
ATOM 677 O O . LEU A 1 92 ? 9.522 -9.953 -20.801 1.00 83.00 92 LEU A O 1
ATOM 681 N N . ARG A 1 93 ? 9.485 -8.819 -18.864 1.00 80.19 93 ARG A N 1
ATOM 682 C CA . ARG A 1 93 ? 10.652 -9.484 -18.259 1.00 80.19 93 ARG A CA 1
ATOM 683 C C . ARG A 1 93 ? 10.260 -10.508 -17.195 1.00 80.19 93 ARG A C 1
ATOM 685 O O . ARG A 1 93 ? 11.140 -11.022 -16.516 1.00 80.19 93 ARG A O 1
ATOM 692 N N . ASN A 1 94 ? 8.959 -10.751 -17.022 1.00 78.38 94 ASN A N 1
ATOM 693 C CA . ASN A 1 94 ? 8.396 -11.577 -15.958 1.00 78.38 94 ASN A CA 1
ATOM 694 C C . ASN A 1 94 ? 8.944 -11.231 -14.553 1.00 78.38 94 ASN A C 1
ATOM 696 O O . ASN A 1 94 ? 9.214 -12.110 -13.741 1.00 78.38 94 ASN A O 1
ATOM 700 N N . LYS A 1 95 ? 9.150 -9.934 -14.272 1.00 79.44 95 LYS A N 1
ATOM 701 C CA . LYS A 1 95 ? 9.664 -9.452 -12.978 1.00 79.44 95 LYS A CA 1
ATOM 702 C C . LYS A 1 95 ? 8.523 -8.821 -12.184 1.00 79.44 95 LYS A C 1
ATOM 704 O O . LYS A 1 95 ? 7.890 -7.877 -12.653 1.00 79.44 95 LYS A O 1
ATOM 709 N N . GLY A 1 96 ? 8.268 -9.336 -10.983 1.00 75.12 96 GLY A N 1
ATOM 710 C CA . GLY A 1 96 ? 7.282 -8.791 -10.044 1.00 75.12 96 GLY A CA 1
ATOM 711 C C . GLY A 1 96 ? 5.828 -9.154 -10.343 1.00 75.12 96 GLY A C 1
ATOM 712 O O . GLY A 1 96 ? 4.945 -8.607 -9.700 1.00 75.12 96 GLY A O 1
ATOM 713 N N . MET A 1 97 ? 5.565 -10.061 -11.291 1.00 85.62 97 MET A N 1
ATOM 714 C CA . MET A 1 97 ? 4.199 -10.476 -11.636 1.00 85.62 97 MET A CA 1
ATOM 715 C C . MET A 1 97 ? 3.549 -11.314 -10.527 1.00 85.62 97 MET A C 1
ATOM 717 O O . MET A 1 97 ? 2.436 -11.006 -10.121 1.00 85.62 97 MET A O 1
ATOM 721 N N . GLU A 1 98 ? 4.256 -12.312 -9.997 1.00 83.00 98 GLU A N 1
ATOM 722 C CA . GLU A 1 98 ? 3.767 -13.170 -8.908 1.00 83.00 98 GLU A CA 1
ATOM 723 C C . GLU A 1 98 ? 3.357 -12.365 -7.655 1.00 83.00 98 GLU A C 1
ATOM 725 O O . GLU A 1 98 ? 2.186 -12.421 -7.285 1.00 83.00 98 GLU A O 1
ATOM 730 N N . PRO A 1 99 ? 4.217 -11.501 -7.068 1.00 82.75 99 PRO A N 1
ATOM 731 C CA . PRO A 1 99 ? 3.812 -10.700 -5.910 1.00 82.75 99 PRO A CA 1
ATOM 732 C C . PRO A 1 99 ? 2.727 -9.662 -6.233 1.00 82.75 99 PRO A C 1
ATOM 734 O O . PRO A 1 99 ? 1.980 -9.263 -5.341 1.00 82.75 99 PRO A O 1
ATOM 737 N N . LEU A 1 100 ? 2.620 -9.214 -7.488 1.00 85.56 100 LEU A N 1
ATOM 738 C CA . LEU A 1 100 ? 1.548 -8.315 -7.917 1.00 85.56 100 LEU A CA 1
ATOM 739 C C . LEU A 1 100 ? 0.198 -9.040 -7.899 1.00 85.56 100 LEU A C 1
ATOM 741 O O . LEU A 1 100 ? -0.768 -8.489 -7.376 1.00 85.56 100 LEU A O 1
ATOM 745 N N . LEU A 1 101 ? 0.129 -10.264 -8.431 1.00 86.50 101 LEU A N 1
ATOM 746 C CA . LEU A 1 101 ? -1.099 -11.064 -8.427 1.00 86.50 101 LEU A CA 1
ATOM 747 C C . LEU A 1 101 ? -1.539 -11.432 -7.006 1.00 86.50 101 LEU A C 1
ATOM 749 O O . LEU A 1 101 ? -2.724 -11.307 -6.700 1.00 86.50 101 LEU A O 1
ATOM 753 N N . ASP A 1 102 ? -0.599 -11.795 -6.132 1.00 87.25 102 ASP A N 1
ATOM 754 C CA . ASP A 1 102 ? -0.896 -12.051 -4.717 1.00 87.25 102 ASP A CA 1
ATOM 755 C C . ASP A 1 102 ? -1.478 -10.798 -4.040 1.00 87.25 102 ASP A C 1
ATOM 757 O O . ASP A 1 102 ? -2.521 -10.849 -3.390 1.00 87.25 102 ASP A O 1
ATOM 761 N N . SER A 1 103 ? -0.862 -9.634 -4.276 1.00 85.81 103 SER A N 1
ATOM 762 C CA . SER A 1 103 ? -1.317 -8.363 -3.695 1.00 85.81 103 SER A CA 1
ATOM 763 C C . SER A 1 103 ? -2.710 -7.953 -4.178 1.00 85.81 103 SER A C 1
ATOM 765 O O . SER A 1 103 ? -3.455 -7.320 -3.435 1.00 85.81 103 SER A O 1
ATOM 767 N N . ILE A 1 104 ? -3.086 -8.305 -5.411 1.00 85.69 104 ILE A N 1
ATOM 768 C CA . ILE A 1 104 ? -4.440 -8.067 -5.929 1.00 85.69 104 ILE A CA 1
ATOM 769 C C . ILE A 1 104 ? -5.472 -8.839 -5.103 1.00 85.69 104 ILE A C 1
ATOM 771 O O . ILE A 1 104 ? -6.498 -8.268 -4.737 1.00 85.69 104 ILE A O 1
ATOM 775 N N . ALA A 1 105 ? -5.208 -10.113 -4.805 1.00 86.19 105 ALA A N 1
ATOM 776 C CA . ALA A 1 105 ? -6.106 -10.930 -3.993 1.00 86.19 105 ALA A CA 1
ATOM 777 C C . ALA A 1 105 ? -6.191 -10.419 -2.543 1.00 86.19 105 ALA A C 1
ATOM 779 O O . ALA A 1 105 ? -7.274 -10.398 -1.952 1.00 86.19 105 ALA A O 1
ATOM 780 N N . ASP A 1 106 ? -5.064 -9.956 -1.999 1.00 86.06 106 ASP A N 1
ATOM 781 C CA . ASP A 1 106 ? -4.974 -9.473 -0.621 1.00 86.06 106 ASP A CA 1
ATOM 782 C C . ASP A 1 106 ? -5.621 -8.092 -0.415 1.00 86.06 106 ASP A C 1
ATOM 784 O O . ASP A 1 106 ? -6.186 -7.836 0.649 1.00 86.06 106 ASP A O 1
ATOM 788 N N . LEU A 1 107 ? -5.560 -7.192 -1.403 1.00 85.38 107 LEU A N 1
ATOM 789 C CA . LEU A 1 107 ? -5.942 -5.782 -1.227 1.00 85.38 107 LEU A CA 1
ATOM 790 C C . LEU A 1 107 ? -7.285 -5.401 -1.854 1.00 85.38 107 LEU A C 1
ATOM 792 O O . LEU A 1 107 ? -7.922 -4.458 -1.384 1.00 85.38 107 LEU A O 1
ATOM 796 N N . LEU A 1 108 ? -7.723 -6.086 -2.914 1.00 85.81 108 LEU A N 1
ATOM 797 C CA . LEU A 1 108 ? -8.958 -5.716 -3.608 1.00 85.81 108 LEU A CA 1
ATOM 798 C C . LEU A 1 108 ? -10.209 -6.334 -2.957 1.00 85.81 108 LEU A C 1
ATOM 800 O O . LEU A 1 108 ? -10.142 -7.420 -2.376 1.00 85.81 108 LEU A O 1
ATOM 804 N N . PRO A 1 109 ? -11.375 -5.665 -3.084 1.00 81.88 109 PRO A N 1
ATOM 805 C CA . PRO A 1 109 ? -12.643 -6.191 -2.591 1.00 81.88 109 PRO A CA 1
ATOM 806 C C . PRO A 1 109 ? -13.017 -7.506 -3.272 1.00 81.88 109 PRO A C 1
ATOM 808 O O . PRO A 1 109 ? -13.036 -7.615 -4.501 1.00 81.88 109 PRO A O 1
ATOM 811 N N . SER A 1 110 ? -13.397 -8.482 -2.453 1.00 84.06 110 SER A N 1
ATOM 812 C CA . SER A 1 110 ? -14.079 -9.693 -2.893 1.00 84.06 110 SER A CA 1
ATOM 813 C C . SER A 1 110 ? -15.542 -9.377 -3.228 1.00 84.06 110 SER A C 1
ATOM 815 O O . SER A 1 110 ? -16.127 -8.468 -2.638 1.00 84.06 110 SER A O 1
ATOM 817 N N . PRO A 1 111 ? -16.201 -10.144 -4.117 1.00 79.56 111 PRO A N 1
ATOM 818 C CA . PRO A 1 111 ? -17.650 -10.062 -4.312 1.00 79.56 111 PRO A CA 1
ATOM 819 C C . PRO A 1 111 ? -18.478 -10.209 -3.025 1.0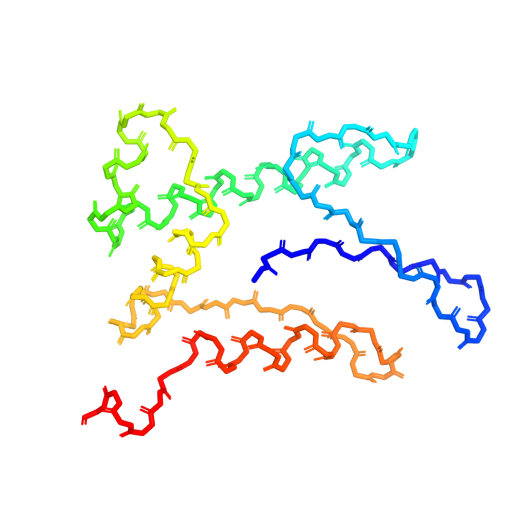0 79.56 111 PRO A C 1
ATOM 821 O O . PRO A 1 111 ? -19.625 -9.782 -3.006 1.00 79.56 111 PRO A O 1
ATOM 824 N N . ILE A 1 112 ? -17.911 -10.819 -1.980 1.00 80.69 112 ILE A N 1
ATOM 825 C CA . ILE A 1 112 ? -18.536 -11.002 -0.660 1.00 80.69 112 ILE A CA 1
ATOM 826 C C . ILE A 1 112 ? -18.441 -9.723 0.196 1.00 80.69 112 ILE A C 1
ATOM 828 O O . ILE A 1 112 ? -19.238 -9.540 1.107 1.00 80.69 112 ILE A O 1
ATOM 832 N N . ASP A 1 113 ? -17.515 -8.816 -0.122 1.00 71.94 113 ASP A N 1
ATOM 833 C CA . ASP A 1 113 ? -17.309 -7.549 0.593 1.00 71.94 113 ASP A CA 1
ATOM 834 C C . ASP A 1 113 ? -18.298 -6.445 0.136 1.00 71.94 113 ASP A C 1
ATOM 836 O O . ASP A 1 113 ? -18.078 -5.263 0.408 1.00 71.94 113 ASP A O 1
ATOM 840 N N . ARG A 1 114 ? -19.362 -6.805 -0.605 1.00 58.59 114 ARG A N 1
ATOM 841 C CA . ARG A 1 114 ? -20.407 -5.905 -1.132 1.00 58.59 114 ARG A CA 1
ATOM 842 C C . ARG A 1 114 ? -21.778 -6.153 -0.524 1.00 58.59 114 ARG A C 1
ATOM 844 O O . ARG A 1 114 ? -22.156 -7.332 -0.372 1.00 58.59 114 ARG A O 1
#

Radius of gyration: 15.81 Å; chains: 1; bounding box: 48×27×40 Å

InterPro domains:
  IPR027417 P-loop containing nucleoside triphosphate hydrolase [G3DSA:3.40.50.300] (3-114)
  IPR027417 P-loop containing nucleoside triphosphate hydrolase [SSF52540] (33-110)

Organism: NCBI:txid163516

pLDDT: mean 75.31, std 16.75, range [38.94, 91.69]

Sequence (114 aa):
HMRSVLYSDAGADPVIAKLNLDGDEESSSSCQLTAKALEARSNLVAALADVDEVMEEFFLSEVDPSNAELMEGLRRATLSRSVLPVLAGAALRNKGMEPLLDSIADLLPSPIDR